Protein AF-A0A749L6K9-F1 (afdb_monomer_lite)

Secondary structure (DSSP, 8-state):
---SHHHHHHHHHHHHT-PPPPHHHHHHHHHHHHHHS--HHHHHHSSSPBPP-PEEEEEEPPEEETTTEEE--EEEEEES-SS--BPPTT------

Structure (mmCIF, N/CA/C/O backbone):
data_AF-A0A749L6K9-F1
#
_entry.id   AF-A0A749L6K9-F1
#
loop_
_atom_site.group_PDB
_atom_site.id
_atom_site.type_symbol
_atom_site.label_atom_id
_atom_site.label_alt_id
_atom_site.label_comp_id
_atom_site.label_asym_id
_atom_site.label_entity_id
_atom_site.label_seq_id
_atom_site.pdbx_PDB_ins_code
_atom_site.Cartn_x
_atom_site.Cartn_y
_atom_site.Cartn_z
_atom_site.occupancy
_atom_site.B_iso_or_equiv
_atom_site.auth_seq_id
_atom_site.auth_comp_id
_atom_site.auth_asym_id
_atom_site.auth_atom_id
_atom_site.pdbx_PDB_model_num
ATOM 1 N N . GLN A 1 1 ? -46.256 27.279 58.473 1.00 46.88 1 GLN A N 1
ATOM 2 C CA . GLN A 1 1 ? -45.372 26.122 58.725 1.00 46.88 1 GLN A CA 1
ATOM 3 C C . GLN A 1 1 ? -45.983 24.896 58.027 1.00 46.88 1 GLN A C 1
ATOM 5 O O . GLN A 1 1 ? -46.792 24.229 58.637 1.00 46.88 1 GLN A O 1
ATOM 10 N N . HIS A 1 2 ? -45.711 24.643 56.735 1.00 48.56 2 HIS A N 1
ATOM 11 C CA . HIS A 1 2 ? -46.303 23.509 55.978 1.00 48.56 2 HIS A CA 1
ATOM 12 C C . HIS A 1 2 ? -45.379 23.044 54.832 1.00 48.56 2 HIS A C 1
ATOM 14 O O . HIS A 1 2 ? -45.749 23.122 53.666 1.00 48.56 2 HIS A O 1
ATOM 20 N N . ARG A 1 3 ? -44.132 22.641 55.121 1.00 51.88 3 ARG A N 1
ATOM 21 C CA . ARG A 1 3 ? -43.178 22.240 54.060 1.00 51.88 3 ARG A CA 1
ATOM 22 C C . ARG A 1 3 ? -42.461 20.899 54.270 1.00 51.88 3 ARG A C 1
ATOM 24 O O . ARG A 1 3 ? -41.640 20.540 53.438 1.00 51.88 3 ARG A O 1
ATOM 31 N N . SER A 1 4 ? -42.788 20.150 55.327 1.00 57.38 4 SER A N 1
ATOM 32 C CA . SER A 1 4 ? -42.019 18.952 55.716 1.00 57.38 4 SER A CA 1
ATOM 33 C C . SER A 1 4 ? -42.676 17.608 55.356 1.00 57.38 4 SER A C 1
ATOM 35 O O . SER A 1 4 ? -41.963 16.628 55.179 1.00 57.38 4 SER A O 1
ATOM 37 N N . GLY A 1 5 ? -44.004 17.550 55.182 1.00 58.41 5 GLY A N 1
ATOM 38 C CA . GLY A 1 5 ? -44.730 16.283 54.972 1.00 58.41 5 GLY A CA 1
ATOM 39 C C . GLY A 1 5 ? -44.672 15.713 53.546 1.00 58.41 5 GLY A C 1
ATOM 40 O O . GLY A 1 5 ? -44.686 14.498 53.365 1.00 58.41 5 GLY A O 1
ATOM 41 N N . SER A 1 6 ? -44.550 16.565 52.522 1.00 62.69 6 SER A N 1
ATOM 42 C CA . SER A 1 6 ? -44.528 16.133 51.112 1.00 62.69 6 SER A CA 1
ATOM 43 C C . SER A 1 6 ? -43.224 15.430 50.724 1.00 62.69 6 SER A C 1
ATOM 45 O O . SER A 1 6 ? -43.228 14.501 49.920 1.00 62.69 6 SER A O 1
ATOM 47 N N . VAL A 1 7 ? -42.106 15.831 51.333 1.00 66.06 7 VAL A N 1
ATOM 48 C CA . VAL A 1 7 ? -40.792 15.210 51.117 1.00 66.06 7 VAL A CA 1
ATOM 49 C C . VAL A 1 7 ? -40.766 13.797 51.709 1.00 66.06 7 VAL A C 1
ATOM 51 O O . VAL A 1 7 ? -40.240 12.876 51.091 1.00 66.06 7 VAL A O 1
ATOM 54 N N . GLN A 1 8 ? -41.395 13.606 52.872 1.00 66.94 8 GLN A N 1
ATOM 55 C CA . GLN A 1 8 ? -41.503 12.300 53.527 1.00 66.94 8 GLN A CA 1
ATOM 56 C C . GLN A 1 8 ? -42.397 11.340 52.731 1.00 66.94 8 GLN A C 1
ATOM 58 O O . GLN A 1 8 ? -42.018 10.191 52.524 1.00 66.94 8 GLN A O 1
ATOM 63 N N . GLN A 1 9 ? -43.525 11.821 52.198 1.00 69.56 9 GLN A N 1
ATOM 64 C CA . GLN A 1 9 ? -44.385 11.022 51.316 1.00 69.56 9 GLN A CA 1
ATOM 65 C C . GLN A 1 9 ? -43.699 10.658 49.992 1.00 69.56 9 GLN A C 1
ATOM 67 O O . GLN A 1 9 ? -43.808 9.523 49.537 1.00 69.56 9 GLN A O 1
ATOM 72 N N . GLY A 1 10 ? -42.943 11.583 49.392 1.00 74.56 10 GLY A N 1
ATOM 73 C CA . GLY A 1 10 ? -42.172 11.306 48.176 1.00 74.56 10 GLY A CA 1
ATOM 74 C C . GLY A 1 10 ? -41.051 10.281 48.389 1.00 74.56 10 GLY A C 1
ATOM 75 O O . GLY A 1 10 ? -40.785 9.469 47.503 1.00 74.56 10 GLY A O 1
ATOM 76 N N . MET A 1 11 ? -40.417 10.282 49.568 1.00 74.88 11 MET A N 1
ATOM 77 C CA . MET A 1 11 ? -39.433 9.261 49.944 1.00 74.88 11 MET A CA 1
ATOM 78 C C . MET A 1 11 ? -40.083 7.886 50.125 1.00 74.88 11 MET A C 1
ATOM 80 O O . MET A 1 11 ? -39.604 6.921 49.538 1.00 74.88 11 MET A O 1
ATOM 84 N N .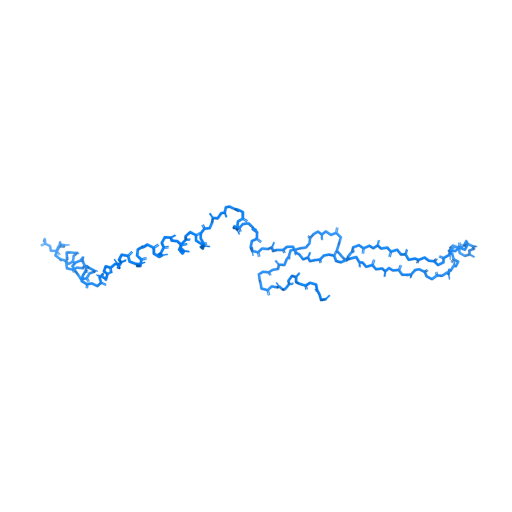 GLN A 1 12 ? -41.216 7.808 50.828 1.00 75.88 12 GLN A N 1
ATOM 85 C CA . GLN A 1 12 ? -41.956 6.553 51.020 1.00 75.88 12 GLN A CA 1
ATOM 86 C C . GLN A 1 12 ? -42.469 5.969 49.693 1.00 75.88 12 GLN A C 1
ATOM 88 O O . GLN A 1 12 ? -42.360 4.768 49.459 1.00 75.88 12 GLN A O 1
ATOM 93 N N . ALA A 1 13 ? -42.966 6.813 48.782 1.00 72.94 13 ALA A N 1
ATOM 94 C CA . ALA A 1 13 ? -43.409 6.380 47.455 1.00 72.94 13 ALA A CA 1
ATOM 95 C C . ALA A 1 13 ? -42.251 5.835 46.598 1.00 72.94 13 ALA A C 1
ATOM 97 O O . ALA A 1 13 ? -42.421 4.867 45.862 1.00 72.94 13 ALA A O 1
ATOM 98 N N . ARG A 1 14 ? -41.056 6.431 46.708 1.00 73.25 14 ARG A N 1
ATOM 99 C CA . ARG A 1 14 ? -39.843 5.936 46.036 1.00 73.25 14 ARG A CA 1
ATOM 100 C C . ARG A 1 14 ? -39.343 4.623 46.622 1.00 73.25 14 ARG A C 1
ATOM 102 O O . ARG A 1 14 ? -38.812 3.801 45.882 1.00 73.25 14 ARG A O 1
ATOM 109 N N . GLU A 1 15 ? -39.505 4.433 47.922 1.00 74.56 15 GLU A N 1
ATOM 110 C CA . GLU A 1 15 ? -39.110 3.208 48.611 1.00 74.56 15 GLU A CA 1
ATOM 111 C C . GLU A 1 15 ? -40.037 2.039 48.248 1.00 74.56 15 GLU A C 1
ATOM 113 O O . GLU A 1 15 ? -39.552 0.955 47.941 1.00 74.56 15 GLU A O 1
ATOM 118 N N . ALA A 1 16 ? -41.346 2.287 48.125 1.00 76.62 16 ALA A N 1
ATOM 119 C CA . ALA A 1 16 ? -42.325 1.288 47.686 1.00 76.62 16 ALA A CA 1
ATOM 120 C C . ALA A 1 16 ? -42.115 0.792 46.240 1.00 76.62 16 ALA A C 1
ATOM 122 O O . ALA A 1 16 ? -42.536 -0.309 45.894 1.00 76.62 16 ALA A O 1
ATOM 123 N N . LEU A 1 17 ? -41.468 1.596 45.390 1.00 77.56 17 LEU A N 1
ATOM 124 C CA . LEU A 1 17 ? -41.165 1.251 43.996 1.00 77.56 17 LEU A CA 1
ATOM 125 C C . LEU A 1 17 ? -39.781 0.607 43.821 1.00 77.56 17 LEU A C 1
ATOM 127 O O . LEU A 1 17 ? -39.441 0.180 42.716 1.00 77.56 17 LEU A O 1
ATOM 131 N N . ARG A 1 18 ? -38.962 0.529 44.879 1.00 76.06 18 ARG A N 1
ATOM 132 C CA . ARG A 1 18 ? -37.671 -0.161 44.815 1.00 76.06 18 ARG A CA 1
ATOM 133 C C . ARG A 1 18 ? -37.880 -1.666 44.940 1.00 76.06 18 ARG A C 1
ATOM 135 O O . ARG A 1 18 ? -38.185 -2.177 46.011 1.00 76.06 18 ARG A O 1
ATOM 142 N N . ARG A 1 19 ? -37.630 -2.391 43.851 1.00 80.62 19 ARG A N 1
ATOM 143 C CA . ARG A 1 19 ? -37.399 -3.838 43.907 1.00 80.62 19 ARG A CA 1
ATOM 144 C C . ARG A 1 19 ? -35.977 -4.081 44.441 1.00 80.62 19 ARG A C 1
ATOM 146 O O . ARG A 1 19 ? -35.037 -3.563 43.836 1.00 80.62 19 ARG A O 1
ATOM 153 N N . PRO A 1 20 ? -35.787 -4.834 45.539 1.00 73.88 20 PRO A N 1
ATOM 154 C CA . PRO A 1 20 ? -34.454 -5.227 45.978 1.00 73.88 20 PRO A CA 1
ATOM 155 C C . PRO A 1 20 ? -33.826 -6.159 44.937 1.00 73.88 20 PRO A C 1
ATOM 157 O O . PRO A 1 20 ? -34.495 -7.049 44.410 1.00 73.88 20 PRO A O 1
ATOM 160 N N . LEU A 1 21 ? -32.546 -5.938 44.637 1.00 73.31 21 LEU A N 1
ATOM 161 C CA . LEU A 1 21 ? -31.778 -6.825 43.769 1.00 73.31 21 LEU A CA 1
ATOM 162 C C . LEU A 1 21 ? -31.633 -8.180 44.459 1.00 73.31 21 LEU A C 1
ATOM 164 O O . LEU A 1 21 ? -31.252 -8.242 45.631 1.00 73.31 21 LEU A O 1
ATOM 168 N N . THR A 1 22 ? -31.935 -9.254 43.739 1.00 78.06 22 THR A N 1
ATOM 169 C CA . THR A 1 22 ? -31.705 -10.618 44.223 1.00 78.06 22 THR A CA 1
ATOM 170 C C . THR A 1 22 ? -30.208 -10.889 44.350 1.00 78.06 22 THR A C 1
ATOM 172 O O . THR A 1 22 ? -29.391 -10.261 43.682 1.00 78.06 22 THR A O 1
ATOM 175 N N . GLU A 1 23 ? -29.823 -11.833 45.204 1.00 68.88 23 GLU A N 1
ATOM 176 C CA . GLU A 1 23 ? -28.415 -12.184 45.445 1.00 68.88 23 GLU A CA 1
ATOM 177 C C . GLU A 1 23 ? -27.689 -12.616 44.155 1.00 68.88 23 GLU A C 1
ATOM 179 O O . GLU A 1 23 ? -26.502 -12.340 43.977 1.00 68.88 23 GLU A O 1
ATOM 184 N N . THR A 1 24 ? -28.431 -13.208 43.211 1.00 70.06 24 THR A N 1
ATOM 185 C CA . THR A 1 24 ? -27.968 -13.584 41.868 1.00 70.06 24 THR A CA 1
ATOM 186 C C . THR A 1 24 ? -27.773 -12.374 40.952 1.00 70.06 24 THR A C 1
ATOM 188 O O . THR A 1 24 ? -26.776 -12.313 40.240 1.00 70.06 24 THR A O 1
ATOM 191 N N . GLU A 1 25 ? -28.687 -11.395 40.984 1.00 68.50 25 GLU A N 1
ATOM 192 C CA . GLU A 1 25 ? -28.545 -10.130 40.245 1.00 68.50 25 GLU A CA 1
ATOM 193 C C . GLU A 1 25 ? -27.388 -9.297 40.813 1.00 68.50 25 GLU A C 1
ATOM 195 O O . GLU A 1 25 ? -26.607 -8.758 40.041 1.00 68.50 25 GLU A O 1
ATOM 200 N N . GLN A 1 26 ? -27.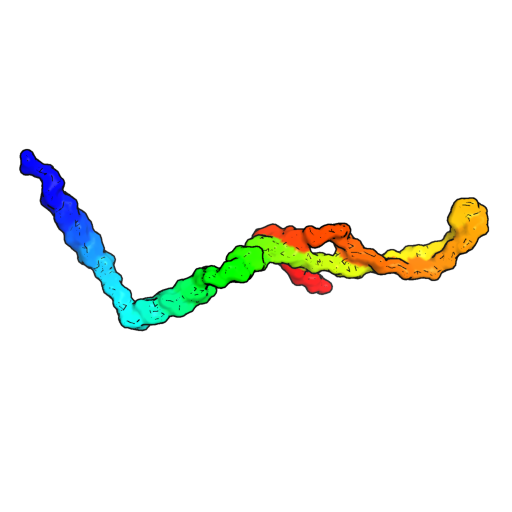209 -9.256 42.140 1.00 68.81 26 GLN A N 1
ATOM 201 C CA . GLN A 1 26 ? -26.076 -8.567 42.765 1.00 68.81 26 GLN A CA 1
ATOM 202 C C . GLN A 1 26 ? -24.744 -9.172 42.317 1.00 68.81 26 GLN A C 1
ATOM 204 O O . GLN A 1 26 ? -23.885 -8.431 41.866 1.00 68.81 26 GLN A O 1
ATOM 209 N N . HIS A 1 27 ? -24.565 -10.496 42.379 1.00 64.00 27 HIS A N 1
ATOM 210 C CA . HIS A 1 27 ? -23.309 -11.134 41.954 1.00 64.00 27 HIS A CA 1
ATOM 211 C C . HIS A 1 27 ? -23.086 -11.097 40.431 1.00 64.00 27 HIS A C 1
ATOM 213 O O . HIS A 1 27 ? -21.945 -10.969 39.987 1.00 64.00 27 HIS A O 1
ATOM 219 N N . GLY A 1 28 ? -24.154 -11.194 39.631 1.00 61.72 28 GLY A N 1
ATOM 220 C CA . GLY A 1 28 ? -24.083 -11.124 38.170 1.00 61.72 28 GLY A CA 1
ATOM 221 C C . GLY A 1 28 ? -23.691 -9.737 37.661 1.00 61.72 28 GLY A C 1
ATOM 222 O O . GLY A 1 28 ? -22.826 -9.632 36.791 1.00 61.72 28 GLY A O 1
ATOM 223 N N . ASP A 1 29 ? -24.259 -8.683 38.251 1.00 60.22 29 ASP A N 1
ATOM 224 C CA . ASP A 1 29 ? -24.053 -7.291 37.834 1.00 60.22 29 ASP A CA 1
ATOM 225 C C . ASP A 1 29 ? -22.597 -6.839 38.015 1.00 60.22 29 ASP A C 1
ATOM 227 O O . ASP A 1 29 ? -22.052 -6.198 37.128 1.00 60.22 29 ASP A O 1
ATOM 231 N N . TRP A 1 30 ? -21.899 -7.258 39.079 1.00 57.91 30 TRP A N 1
ATOM 232 C CA . TRP A 1 30 ? -20.473 -6.926 39.253 1.00 57.91 30 TRP A CA 1
ATOM 233 C C . TRP A 1 30 ? -19.586 -7.529 38.163 1.00 57.91 30 TRP A C 1
ATOM 235 O O . TRP A 1 30 ? -18.730 -6.844 37.609 1.00 57.91 30 TRP A O 1
ATOM 245 N N . SER A 1 31 ? -19.801 -8.802 37.826 1.00 61.22 31 SER A N 1
ATOM 246 C CA . SER A 1 31 ? -19.022 -9.482 36.783 1.00 61.22 31 SER A CA 1
ATOM 247 C C . SER A 1 31 ? -19.314 -8.937 35.381 1.00 61.22 31 SER A C 1
ATOM 249 O O . SER A 1 31 ? -18.423 -8.845 34.536 1.00 61.22 31 SER A O 1
ATOM 251 N N . GLN A 1 32 ? -20.560 -8.527 35.138 1.00 59.69 32 GLN A N 1
ATOM 252 C CA . GLN A 1 32 ? -20.999 -7.972 33.866 1.00 59.69 32 GLN A CA 1
ATOM 253 C C . GLN A 1 32 ? -20.579 -6.500 33.726 1.00 59.69 32 GLN A C 1
ATOM 255 O O . GLN A 1 32 ? -20.108 -6.105 32.663 1.00 59.69 32 GLN A O 1
ATOM 260 N N . ALA A 1 33 ? -20.643 -5.715 34.804 1.00 58.38 33 ALA A N 1
ATOM 261 C CA . ALA A 1 33 ? -20.139 -4.348 34.864 1.00 58.38 33 ALA A CA 1
ATOM 262 C C . ALA A 1 33 ? -18.624 -4.297 34.636 1.00 58.38 33 ALA A C 1
ATOM 264 O O . ALA A 1 33 ? -18.202 -3.542 33.769 1.00 58.38 33 ALA A O 1
ATOM 265 N N . GLU A 1 34 ? -17.832 -5.154 35.295 1.00 59.41 34 GLU A N 1
ATOM 266 C CA . GLU A 1 34 ? -16.387 -5.312 35.031 1.00 59.41 34 GLU A CA 1
ATOM 267 C C . GLU A 1 34 ? -16.103 -5.699 33.568 1.00 59.41 34 GLU A C 1
ATOM 269 O O . GLU A 1 34 ? -15.159 -5.200 32.962 1.00 59.41 34 GLU A O 1
ATOM 274 N N . SER A 1 35 ? -16.959 -6.527 32.956 1.00 59.38 35 SER A N 1
ATOM 275 C CA . SER A 1 35 ? -16.807 -6.930 31.548 1.00 59.38 35 SER A CA 1
ATOM 276 C C . SER A 1 35 ? -17.022 -5.772 30.560 1.00 59.38 35 SER A C 1
ATOM 278 O O . SER A 1 35 ? -16.408 -5.753 29.494 1.00 59.38 35 SER A O 1
ATOM 280 N N . TYR A 1 36 ? -17.884 -4.804 30.895 1.00 55.03 36 TYR A N 1
ATOM 281 C CA . TYR A 1 36 ? -18.129 -3.600 30.087 1.00 55.03 36 TYR A CA 1
ATOM 282 C C . TYR A 1 36 ? -17.263 -2.402 30.506 1.00 55.03 36 TYR A C 1
ATOM 284 O O . TYR A 1 36 ? -17.092 -1.462 29.726 1.00 55.03 36 TYR A O 1
ATOM 292 N N . SER A 1 37 ? -16.711 -2.402 31.722 1.00 53.94 37 SER A N 1
ATOM 293 C CA . SER A 1 37 ? -15.933 -1.298 32.266 1.00 53.94 37 SER A CA 1
ATOM 294 C C . SER A 1 37 ? -14.435 -1.599 32.278 1.00 53.94 37 SER A C 1
ATOM 296 O O . SER A 1 37 ? -13.903 -2.174 33.216 1.00 53.94 37 SER A O 1
ATOM 298 N N . ARG A 1 38 ? -13.745 -1.024 31.289 1.00 55.12 38 ARG A N 1
ATOM 299 C CA . ARG A 1 38 ? -12.486 -0.294 31.506 1.00 55.12 38 ARG A CA 1
ATOM 300 C C . ARG A 1 38 ? -11.335 -1.080 32.141 1.00 55.12 38 ARG A C 1
ATOM 302 O O . ARG A 1 38 ? -10.947 -0.849 33.281 1.00 55.12 38 ARG A O 1
ATOM 309 N N . THR A 1 39 ? -10.615 -1.816 31.306 1.00 60.97 39 THR A N 1
ATOM 310 C CA . THR A 1 39 ? -9.152 -1.679 31.353 1.00 60.97 39 THR A CA 1
ATOM 311 C C . THR A 1 39 ? -8.770 -0.415 30.572 1.00 60.97 39 THR A C 1
ATOM 313 O O . THR A 1 39 ? -9.442 -0.089 29.586 1.00 60.97 39 THR A O 1
ATOM 316 N N . GLN A 1 40 ? -7.736 0.330 30.989 1.00 57.50 40 GLN A N 1
ATOM 317 C CA . GLN A 1 40 ? -7.285 1.517 30.235 1.00 57.50 40 GLN A CA 1
ATOM 318 C C . GLN A 1 40 ? -6.943 1.162 28.778 1.00 57.50 40 GLN A C 1
ATOM 320 O O . GLN A 1 40 ? -7.152 1.947 27.855 1.00 57.50 40 GLN A O 1
ATOM 325 N N . GLU A 1 41 ? -6.481 -0.064 28.566 1.00 56.03 41 GLU A N 1
ATOM 326 C CA . GLU A 1 41 ? -6.147 -0.648 27.277 1.00 56.03 41 GLU A CA 1
ATOM 327 C C . GLU A 1 41 ? -7.385 -0.848 26.389 1.00 56.03 41 GLU A C 1
ATOM 329 O O . GLU A 1 41 ? -7.320 -0.610 25.180 1.00 56.03 41 GLU A O 1
ATOM 334 N N . SER A 1 42 ? -8.526 -1.241 26.966 1.00 56.22 42 SER A N 1
ATOM 335 C CA . SER A 1 42 ? -9.769 -1.450 26.215 1.00 56.22 42 SER A CA 1
ATOM 336 C C . SER A 1 42 ? -10.403 -0.135 25.763 1.00 56.22 42 SER A C 1
ATOM 338 O O . SER A 1 42 ? -10.997 -0.092 24.689 1.00 56.22 42 SER A O 1
ATOM 340 N N . GLU A 1 43 ? -10.281 0.946 26.535 1.00 56.94 43 GLU A N 1
ATOM 341 C CA . GLU A 1 43 ? -10.940 2.224 26.218 1.00 56.94 43 GLU A CA 1
ATOM 342 C C . GLU A 1 43 ? -10.281 2.944 25.025 1.00 56.94 43 GLU A C 1
ATOM 344 O O . GLU A 1 43 ? -10.969 3.511 24.179 1.00 56.94 43 GLU A O 1
ATOM 349 N N . ILE A 1 44 ? -8.954 2.850 24.890 1.00 56.09 44 ILE A N 1
ATOM 350 C CA . ILE A 1 44 ? -8.204 3.491 23.794 1.00 56.09 44 ILE A CA 1
ATOM 351 C C . ILE A 1 44 ? -8.289 2.676 22.492 1.00 56.09 44 ILE A C 1
ATOM 353 O O . ILE A 1 44 ? -8.284 3.240 21.398 1.00 56.09 44 ILE A O 1
ATOM 357 N N . SER A 1 45 ? -8.382 1.349 22.593 1.00 58.97 45 SER A N 1
ATOM 358 C CA . SER A 1 45 ? -8.253 0.448 21.438 1.00 58.97 45 SER A CA 1
ATOM 359 C C . SER A 1 45 ? -9.538 0.279 20.614 1.00 58.97 45 SER A C 1
ATOM 361 O O . SER A 1 45 ? -9.472 -0.221 19.493 1.00 58.97 45 SER A O 1
ATOM 363 N N . GLN A 1 46 ? -10.705 0.669 21.138 1.00 63.12 46 GLN A N 1
ATOM 364 C CA . GLN A 1 46 ? -11.998 0.280 20.554 1.00 63.12 46 GLN A CA 1
ATOM 365 C C . GLN A 1 46 ? -12.644 1.317 19.629 1.00 63.12 46 GLN A C 1
ATOM 367 O O . GLN A 1 46 ? -13.406 0.935 18.745 1.00 63.12 46 GLN A O 1
ATOM 372 N N . GLN A 1 47 ? -12.373 2.613 19.797 1.00 74.50 47 GLN A N 1
ATOM 373 C CA . GLN A 1 47 ? -13.138 3.629 19.063 1.00 74.50 47 GLN A CA 1
ATOM 374 C C . GLN A 1 47 ? -12.580 3.927 17.664 1.00 74.50 47 GLN A C 1
ATOM 376 O O . GLN A 1 47 ? -13.343 4.281 16.768 1.00 74.50 47 GLN A O 1
ATOM 381 N N . PHE A 1 48 ? -11.267 3.756 17.473 1.00 84.69 48 PHE A N 1
ATOM 382 C CA . PHE A 1 48 ? -10.574 4.064 16.219 1.00 84.69 48 PHE A CA 1
ATOM 383 C C . PHE A 1 48 ? -9.510 3.000 15.918 1.00 84.69 48 PHE A C 1
ATOM 385 O O . PHE A 1 48 ? -8.323 3.214 16.181 1.00 84.69 48 PHE A O 1
ATOM 392 N N . PRO A 1 49 ? -9.897 1.819 15.412 1.00 86.25 49 PRO A N 1
ATOM 393 C CA . PRO A 1 49 ? -8.933 0.806 15.000 1.00 86.25 49 PRO A CA 1
ATOM 394 C C . PRO A 1 49 ? -8.167 1.263 13.751 1.00 86.25 49 PRO A C 1
ATOM 396 O O . PRO A 1 49 ? -8.667 2.044 12.944 1.00 86.25 49 PRO A O 1
ATOM 399 N N . ARG A 1 50 ? -6.935 0.782 13.564 1.00 89.81 50 ARG A N 1
ATOM 400 C CA . ARG A 1 50 ? -6.155 1.082 12.352 1.00 89.81 50 ARG A CA 1
ATOM 401 C C . ARG A 1 50 ? -6.719 0.326 11.152 1.00 89.81 50 ARG A C 1
ATOM 403 O O . ARG A 1 50 ? -7.060 -0.847 11.274 1.00 89.81 50 ARG A O 1
ATOM 410 N N 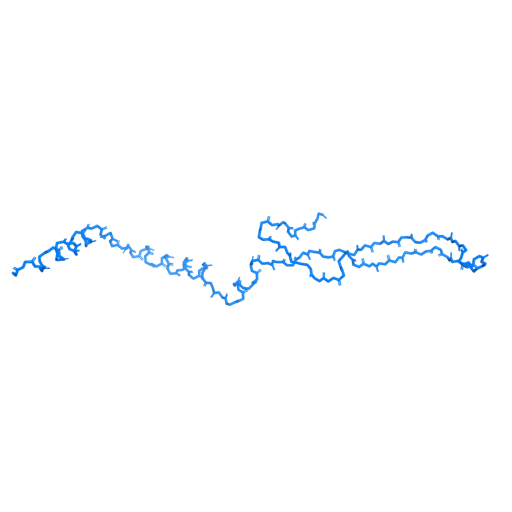. LEU A 1 51 ? -6.750 0.978 9.995 1.00 91.56 51 LEU A N 1
ATOM 411 C CA . LEU A 1 51 ? -7.053 0.314 8.732 1.00 91.56 51 LEU A CA 1
ATOM 412 C C . LEU A 1 51 ? -5.873 -0.563 8.286 1.00 91.56 51 LEU A C 1
ATOM 414 O O . LEU A 1 51 ? -4.713 -0.185 8.510 1.00 91.56 51 LEU A O 1
ATOM 418 N N . PRO A 1 52 ? -6.141 -1.709 7.634 1.00 92.69 52 PRO A N 1
ATOM 419 C CA . PRO A 1 52 ? -5.098 -2.488 6.990 1.00 92.69 52 PRO A CA 1
ATOM 420 C C . PRO A 1 52 ? -4.418 -1.632 5.919 1.00 92.69 52 PRO A C 1
ATOM 422 O O . PRO A 1 52 ? -5.063 -0.869 5.199 1.00 92.69 52 PRO A O 1
ATOM 425 N N . ASN A 1 53 ? -3.100 -1.759 5.820 1.00 94.62 53 ASN A N 1
ATOM 426 C CA . ASN A 1 53 ? -2.307 -1.076 4.810 1.00 94.62 53 ASN A CA 1
ATOM 427 C C . ASN A 1 53 ? -1.635 -2.135 3.929 1.00 94.62 53 ASN A C 1
ATOM 429 O O . ASN A 1 53 ? -0.523 -2.552 4.256 1.00 94.62 53 ASN A O 1
ATOM 433 N N . PRO A 1 54 ? -2.329 -2.656 2.900 1.00 95.69 54 PRO A N 1
ATOM 434 C CA . PRO A 1 54 ? -1.768 -3.691 2.049 1.00 95.69 54 PRO A CA 1
ATOM 435 C C . PRO A 1 54 ? -0.614 -3.138 1.212 1.00 95.69 54 PRO A C 1
ATOM 437 O O . PRO A 1 54 ? -0.594 -1.963 0.831 1.00 95.69 54 PRO A O 1
ATOM 440 N N . ASP A 1 55 ? 0.320 -4.019 0.890 1.00 96.62 55 ASP A N 1
ATOM 441 C CA . ASP A 1 55 ? 1.367 -3.738 -0.076 1.00 96.62 55 ASP A CA 1
ATOM 442 C C . ASP A 1 55 ? 0.797 -3.797 -1.498 1.00 96.62 55 ASP A C 1
ATOM 444 O O . ASP A 1 55 ? 0.130 -4.756 -1.891 1.00 96.62 55 ASP A O 1
ATOM 448 N N . MET A 1 56 ? 1.072 -2.762 -2.285 1.00 97.31 56 MET A N 1
ATOM 449 C CA . MET A 1 56 ? 0.765 -2.698 -3.707 1.00 97.31 56 MET A CA 1
ATOM 450 C C . MET A 1 56 ? 1.996 -3.027 -4.539 1.00 97.31 56 MET A C 1
ATOM 452 O O . MET A 1 56 ? 3.114 -2.650 -4.195 1.00 97.31 56 MET A O 1
ATOM 456 N N . VAL A 1 57 ? 1.773 -3.674 -5.681 1.00 97.75 57 VAL A N 1
ATOM 457 C CA . VAL A 1 57 ? 2.821 -3.992 -6.653 1.00 97.75 57 VAL A CA 1
ATOM 458 C C . VAL A 1 57 ? 2.607 -3.155 -7.907 1.00 97.75 57 VAL A C 1
ATOM 460 O O . VAL A 1 57 ? 1.543 -3.213 -8.521 1.00 97.75 57 VAL A O 1
ATOM 463 N N . MET A 1 58 ? 3.628 -2.406 -8.320 1.00 97.56 58 MET A N 1
ATOM 464 C CA . MET A 1 58 ? 3.657 -1.742 -9.624 1.00 97.56 58 MET A CA 1
ATOM 465 C C . MET A 1 58 ? 4.663 -2.436 -10.530 1.00 97.56 58 MET A C 1
ATOM 467 O O . MET A 1 58 ? 5.805 -2.673 -10.136 1.00 97.56 58 MET A O 1
ATOM 471 N N . TYR A 1 59 ? 4.244 -2.703 -11.763 1.00 97.94 59 TYR A N 1
ATOM 472 C CA . TYR A 1 59 ? 5.120 -3.178 -12.822 1.00 97.94 59 TYR A CA 1
ATOM 473 C C . TYR A 1 59 ? 5.556 -2.012 -13.707 1.00 97.94 59 TYR A C 1
ATOM 475 O O . TYR A 1 59 ? 4.727 -1.314 -14.291 1.00 97.94 59 TYR A O 1
ATOM 483 N N . VAL A 1 60 ? 6.866 -1.821 -13.822 1.00 96.56 60 VAL A N 1
ATOM 484 C CA . VAL A 1 60 ? 7.468 -0.889 -14.772 1.00 96.56 60 VAL A CA 1
ATOM 485 C C . VAL A 1 60 ? 7.828 -1.686 -16.017 1.00 96.56 60 VAL A C 1
ATOM 487 O O . VAL A 1 60 ? 8.648 -2.601 -15.953 1.00 96.56 60 VAL A O 1
ATOM 490 N N . TYR A 1 61 ? 7.198 -1.363 -17.147 1.00 97.00 61 TYR A N 1
ATOM 491 C CA . TYR A 1 61 ? 7.505 -2.014 -18.419 1.00 97.00 61 TYR A CA 1
ATOM 492 C C . TYR A 1 61 ? 8.848 -1.505 -18.979 1.00 97.00 61 TYR A C 1
ATOM 494 O O . TYR A 1 61 ? 9.213 -0.354 -18.720 1.00 97.00 61 TYR A O 1
ATOM 502 N N . PRO A 1 62 ? 9.589 -2.321 -19.752 1.00 97.62 62 PRO A N 1
ATOM 503 C CA . PRO A 1 62 ? 10.852 -1.891 -20.347 1.00 97.62 62 PRO A CA 1
ATOM 504 C C . PRO A 1 62 ? 10.672 -0.677 -21.273 1.00 97.62 62 PRO A C 1
ATOM 506 O O . PRO A 1 62 ? 9.841 -0.715 -22.180 1.00 97.62 62 PRO A O 1
ATOM 509 N N . HIS A 1 63 ? 11.453 0.385 -21.075 1.00 95.38 63 HIS A N 1
ATOM 510 C CA . HIS A 1 63 ? 11.362 1.620 -21.868 1.00 95.38 63 HIS A CA 1
ATOM 511 C C . HIS A 1 63 ? 12.709 2.354 -21.952 1.00 95.38 63 HIS A C 1
ATOM 513 O O . HIS A 1 63 ? 13.679 1.971 -21.303 1.00 95.38 63 HIS A O 1
ATOM 519 N N . LEU A 1 64 ? 12.778 3.410 -22.769 1.00 97.25 64 LEU A N 1
ATOM 520 C CA . LEU A 1 64 ? 13.920 4.326 -22.812 1.00 97.25 64 LEU 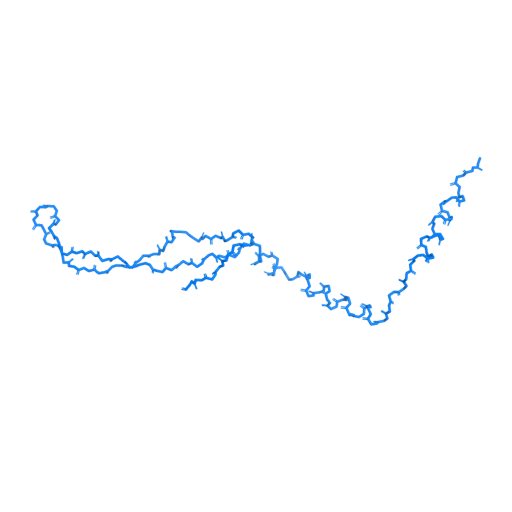A CA 1
ATOM 521 C C . LEU A 1 64 ? 13.629 5.541 -21.922 1.00 97.25 64 LEU A C 1
ATOM 523 O O . LEU A 1 64 ? 12.679 6.276 -22.187 1.00 97.25 64 LEU A O 1
ATOM 527 N N . ALA A 1 65 ? 14.440 5.759 -20.889 1.00 93.62 65 ALA A N 1
ATOM 528 C CA . ALA A 1 65 ? 14.444 6.990 -20.103 1.00 93.62 65 ALA A CA 1
ATOM 529 C C . ALA A 1 65 ? 15.355 8.036 -20.761 1.00 93.62 65 ALA A C 1
ATOM 531 O O . ALA A 1 65 ? 16.348 7.693 -21.412 1.00 93.62 65 ALA A O 1
ATOM 532 N N . ASP A 1 66 ? 14.991 9.314 -20.628 1.00 92.06 66 ASP A N 1
ATOM 533 C CA . ASP A 1 66 ? 15.751 10.462 -21.148 1.00 92.06 66 ASP A CA 1
ATOM 534 C C . ASP A 1 66 ? 16.207 10.291 -22.613 1.00 92.06 66 ASP A C 1
ATOM 536 O O . ASP A 1 66 ? 17.305 10.671 -23.018 1.00 92.06 66 ASP A O 1
ATOM 540 N N . GLY A 1 67 ? 15.353 9.650 -23.419 1.00 88.81 67 GLY A N 1
ATOM 541 C CA . GLY A 1 67 ? 15.537 9.451 -24.857 1.00 88.81 67 GLY A CA 1
ATOM 542 C C . GLY A 1 67 ? 16.617 8.448 -25.278 1.00 88.81 67 GLY A C 1
ATOM 543 O O . GLY A 1 67 ? 16.778 8.235 -26.477 1.00 88.81 67 GLY A O 1
ATOM 544 N N . SER A 1 68 ? 17.355 7.822 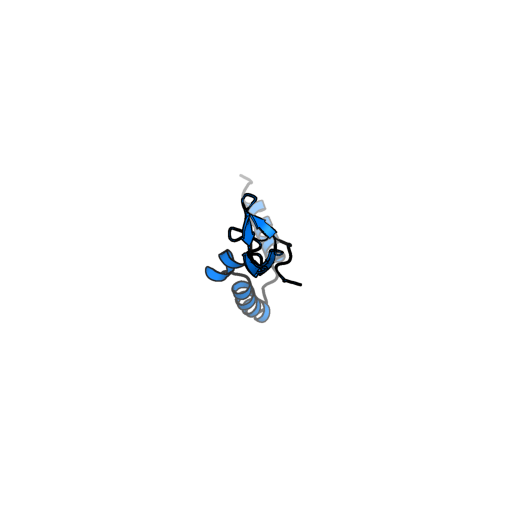-24.355 1.00 91.81 68 SER A N 1
ATOM 545 C CA . SER A 1 68 ? 18.477 6.943 -24.740 1.00 91.81 68 SER A CA 1
ATOM 546 C C . SER A 1 68 ? 18.862 5.866 -23.728 1.00 91.81 68 SER A C 1
ATOM 548 O O . SER A 1 68 ? 19.420 4.843 -24.127 1.00 91.81 68 SER A O 1
ATOM 550 N N . ALA A 1 69 ? 18.566 6.048 -22.442 1.00 97.06 69 ALA A N 1
ATOM 551 C CA . ALA A 1 69 ? 18.973 5.104 -21.412 1.00 97.06 69 ALA A CA 1
ATOM 552 C C . ALA A 1 69 ? 17.957 3.952 -21.306 1.00 97.06 69 ALA A C 1
ATOM 554 O O . ALA A 1 69 ? 16.786 4.206 -21.014 1.00 97.06 69 ALA A O 1
ATOM 555 N N . PRO A 1 70 ? 18.353 2.684 -21.526 1.00 96.81 70 PRO A N 1
ATOM 556 C CA . PRO A 1 70 ? 17.436 1.562 -21.385 1.00 96.81 70 PRO A CA 1
ATOM 557 C C . PRO A 1 70 ? 17.102 1.311 -19.914 1.00 96.81 70 PRO A C 1
ATOM 559 O O . PRO A 1 70 ? 17.988 1.119 -19.081 1.00 96.81 70 PRO A O 1
ATOM 562 N N . VAL A 1 71 ? 15.808 1.250 -19.616 1.00 96.94 71 VAL A N 1
ATOM 5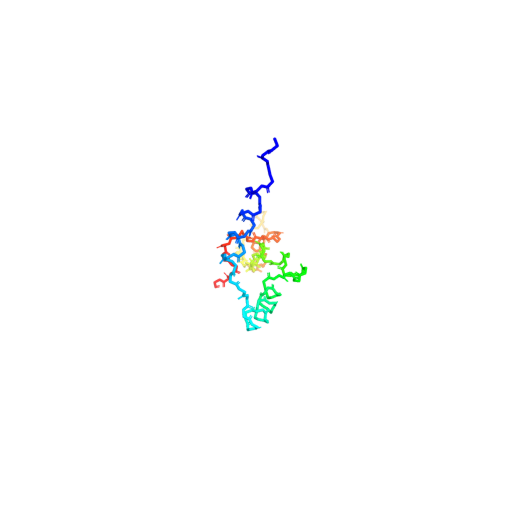63 C CA . VAL A 1 71 ? 15.262 0.848 -18.321 1.00 96.94 71 VAL A CA 1
ATOM 564 C C . VAL A 1 71 ? 14.682 -0.562 -18.467 1.00 96.94 71 VAL A C 1
ATOM 566 O O . VAL A 1 71 ? 13.743 -0.750 -19.246 1.00 96.94 71 VAL A O 1
ATOM 569 N N . PRO A 1 72 ? 15.227 -1.574 -17.760 1.00 97.06 72 PRO A N 1
ATOM 570 C CA . PRO A 1 72 ? 14.665 -2.921 -17.751 1.00 97.06 72 PRO A CA 1
ATOM 571 C C . PRO A 1 72 ? 13.268 -2.959 -17.133 1.00 97.06 72 PRO A C 1
ATOM 573 O O . PRO A 1 72 ? 12.885 -2.074 -16.371 1.00 97.06 72 PRO A O 1
ATOM 576 N N . GLY A 1 73 ? 12.524 -4.026 -17.410 1.00 97.69 73 GLY A N 1
ATOM 577 C CA . GLY A 1 73 ? 11.271 -4.276 -16.710 1.00 97.69 73 GLY A CA 1
ATOM 578 C C . GLY A 1 73 ? 11.528 -4.764 -15.286 1.00 97.69 73 GLY A C 1
ATOM 579 O O . GLY A 1 73 ? 12.357 -5.651 -15.081 1.00 97.69 73 GLY A O 1
ATOM 580 N N . TYR A 1 74 ? 10.813 -4.216 -14.308 1.00 97.56 74 TYR A N 1
ATOM 581 C CA . TYR A 1 74 ? 10.886 -4.662 -12.915 1.00 97.56 74 TYR A CA 1
ATOM 582 C C . TYR A 1 74 ? 9.568 -4.415 -12.183 1.00 97.56 74 TYR A C 1
ATOM 584 O O . TYR A 1 74 ? 8.733 -3.620 -12.612 1.00 97.56 74 TYR A O 1
ATOM 592 N N . SER A 1 75 ? 9.384 -5.118 -11.067 1.00 98.00 75 SER A N 1
ATOM 593 C CA . SER A 1 75 ? 8.272 -4.880 -10.146 1.00 98.00 75 SER A CA 1
ATOM 594 C C . SER A 1 75 ? 8.792 -4.194 -8.893 1.00 98.00 75 SER A C 1
ATOM 596 O O . SER A 1 75 ? 9.876 -4.522 -8.413 1.00 98.00 75 SER A O 1
ATOM 598 N N . THR A 1 76 ? 8.021 -3.255 -8.361 1.00 96.75 76 THR A N 1
ATOM 599 C CA . THR A 1 76 ? 8.305 -2.594 -7.085 1.00 96.75 76 THR A CA 1
ATOM 600 C C . THR A 1 76 ? 7.102 -2.696 -6.160 1.00 96.75 76 THR A C 1
ATOM 602 O O . THR A 1 76 ? 5.967 -2.782 -6.633 1.00 96.75 76 THR A O 1
ATOM 605 N N . VAL A 1 77 ? 7.358 -2.694 -4.854 1.00 98.00 77 VAL A N 1
ATOM 606 C CA . VAL A 1 77 ? 6.345 -2.821 -3.804 1.00 98.00 77 VAL A CA 1
ATOM 607 C C . VAL A 1 77 ? 6.285 -1.527 -2.998 1.00 98.00 77 VAL A C 1
ATOM 609 O O . VAL A 1 77 ? 7.326 -0.973 -2.644 1.00 98.00 77 VAL A O 1
ATOM 612 N N . PHE A 1 78 ? 5.083 -1.030 -2.716 1.00 96.88 78 PHE A N 1
ATOM 613 C CA . PHE A 1 78 ? 4.868 0.179 -1.921 1.00 96.88 78 PHE A CA 1
ATOM 614 C C . PHE A 1 78 ? 3.548 0.091 -1.144 1.00 96.88 78 PHE A C 1
ATOM 616 O O . PHE A 1 78 ? 2.610 -0.551 -1.613 1.00 96.88 78 PHE A O 1
ATOM 623 N N . PRO A 1 79 ? 3.441 0.730 0.031 1.00 96.62 79 PRO A N 1
ATOM 624 C CA . PRO A 1 79 ? 2.227 0.652 0.835 1.00 96.62 79 PRO A CA 1
ATOM 625 C C . PRO A 1 79 ? 1.069 1.416 0.181 1.00 96.62 79 PRO A C 1
ATOM 627 O O . PRO A 1 79 ? 1.277 2.458 -0.447 1.00 96.62 79 PRO A O 1
ATOM 630 N N . PHE A 1 80 ? -0.163 0.943 0.386 1.00 95.44 80 PHE A N 1
ATOM 631 C CA . PHE A 1 80 ? -1.373 1.613 -0.099 1.00 95.44 80 PHE A CA 1
ATOM 632 C C . PHE A 1 80 ? -1.567 3.015 0.510 1.00 95.44 80 PHE A C 1
ATOM 634 O O . PHE A 1 80 ? -1.912 3.968 -0.188 1.00 95.44 80 PHE A O 1
ATOM 641 N N . TYR A 1 81 ? -1.287 3.162 1.807 1.00 95.75 81 TYR A N 1
ATOM 642 C CA . TYR A 1 81 ? -1.319 4.421 2.548 1.00 95.75 81 TYR A CA 1
ATOM 643 C C . TYR A 1 81 ? 0.087 4.863 2.971 1.00 95.75 81 TYR A C 1
ATOM 645 O O . TYR A 1 81 ? 0.878 4.080 3.496 1.00 95.75 81 TYR A O 1
ATOM 653 N N . SER A 1 82 ? 0.373 6.162 2.844 1.00 94.69 82 SER A N 1
ATOM 654 C CA . SER A 1 82 ? 1.653 6.766 3.257 1.00 94.69 82 SER A CA 1
ATOM 655 C C . SER A 1 82 ? 1.799 6.952 4.771 1.00 94.69 82 SER A C 1
ATOM 657 O O . SER A 1 82 ? 2.898 7.194 5.270 1.00 94.69 82 SER A O 1
ATOM 659 N N . ARG A 1 83 ? 0.688 6.883 5.509 1.00 95.50 83 ARG A N 1
ATOM 660 C CA . ARG A 1 83 ? 0.615 7.031 6.966 1.00 95.50 83 ARG A CA 1
ATOM 661 C C . ARG A 1 83 ? -0.447 6.081 7.520 1.00 95.50 83 ARG A C 1
ATOM 663 O O . ARG A 1 83 ? -1.379 5.757 6.782 1.00 95.50 83 ARG A O 1
ATOM 670 N N . PRO A 1 84 ? -0.352 5.677 8.798 1.00 93.25 84 PRO A N 1
ATOM 671 C CA . PRO A 1 84 ? -1.410 4.915 9.450 1.00 93.25 84 PRO A CA 1
ATOM 672 C C . PRO A 1 84 ? -2.749 5.649 9.346 1.00 93.25 84 PRO A C 1
ATOM 674 O O . PRO A 1 84 ? -2.837 6.820 9.718 1.00 93.25 84 PRO A O 1
ATOM 677 N N . GLN A 1 85 ? -3.766 4.955 8.844 1.00 92.06 85 GLN A N 1
ATOM 678 C CA . GLN A 1 85 ? -5.140 5.443 8.803 1.00 92.06 85 GLN A CA 1
ATOM 679 C C . GLN A 1 85 ? -5.950 4.751 9.890 1.00 92.06 85 GLN A C 1
ATOM 681 O O . GLN A 1 85 ? -5.690 3.593 10.221 1.00 92.06 85 GLN A O 1
ATOM 686 N N . TYR A 1 86 ? -6.923 5.465 10.436 1.00 92.06 86 TYR A N 1
ATOM 687 C CA . TYR A 1 86 ? -7.825 4.949 11.454 1.00 92.06 86 TYR A CA 1
ATOM 688 C C . TYR A 1 86 ? -9.234 4.880 10.881 1.00 92.06 86 TYR A C 1
ATOM 690 O O . TYR A 1 86 ? -9.667 5.811 10.206 1.00 92.06 86 TYR A O 1
ATOM 698 N N . ALA A 1 87 ? -9.917 3.773 11.143 1.00 89.75 87 ALA A N 1
ATOM 699 C CA . ALA A 1 87 ? -11.307 3.583 10.775 1.00 89.75 87 ALA A CA 1
ATOM 700 C C . ALA A 1 87 ? -12.194 4.450 11.672 1.00 89.75 87 ALA A C 1
ATOM 702 O O . ALA A 1 87 ? -11.941 4.580 12.876 1.00 89.75 87 ALA A O 1
ATOM 703 N N . LEU A 1 88 ? -13.248 5.017 11.096 1.00 88.38 88 LEU A N 1
ATOM 704 C CA . LEU A 1 88 ? -14.315 5.645 11.860 1.00 88.38 88 LEU A CA 1
ATOM 705 C C . LEU A 1 88 ? -15.203 4.573 12.515 1.00 88.38 88 LEU A C 1
ATOM 707 O O . LEU A 1 88 ? -15.278 3.439 12.033 1.00 88.38 88 LEU A O 1
ATOM 711 N N . PRO A 1 89 ? -15.915 4.910 13.606 1.00 82.94 89 PRO A N 1
ATOM 712 C CA . PRO A 1 89 ? -16.852 3.986 14.230 1.00 82.94 89 PRO A CA 1
ATOM 713 C C . PRO A 1 89 ? -17.863 3.429 13.216 1.00 82.94 89 PRO A C 1
ATOM 715 O O . PRO A 1 89 ? -18.592 4.185 12.576 1.00 82.94 89 PRO A O 1
ATOM 718 N N . GLY A 1 90 ? -17.913 2.102 13.086 1.00 81.88 90 GLY A N 1
ATOM 719 C CA . GLY A 1 90 ? -18.803 1.399 12.155 1.00 81.88 90 GLY A CA 1
ATOM 720 C C . GLY A 1 90 ? -18.198 1.077 10.783 1.00 81.88 90 GLY A C 1
ATOM 721 O O . GLY A 1 90 ? -18.829 0.356 10.011 1.00 81.88 90 GLY A O 1
ATOM 722 N N . GLU A 1 91 ? -16.987 1.546 10.476 1.00 85.44 91 GLU A N 1
ATOM 723 C CA . GLU A 1 91 ? -16.254 1.124 9.280 1.00 85.44 91 GLU A CA 1
ATOM 724 C C . GLU A 1 91 ? -15.614 -0.260 9.474 1.00 85.44 91 GLU A C 1
ATOM 726 O O . GLU A 1 91 ? -15.186 -0.630 10.570 1.00 85.44 91 GLU A O 1
ATOM 731 N N . ARG A 1 92 ? -15.549 -1.048 8.395 1.00 75.62 92 ARG A N 1
ATOM 732 C CA . ARG A 1 92 ? -14.928 -2.379 8.408 1.00 75.62 92 ARG A CA 1
ATOM 733 C C . ARG A 1 92 ? -13.408 -2.272 8.311 1.00 75.62 92 ARG A C 1
ATOM 735 O O . ARG A 1 92 ? -12.887 -1.556 7.463 1.00 75.62 92 ARG A O 1
ATOM 742 N N . THR A 1 93 ? -12.708 -3.037 9.143 1.00 76.62 93 THR A N 1
ATOM 743 C CA . THR A 1 93 ? -11.235 -3.109 9.195 1.00 76.62 93 THR A CA 1
ATOM 744 C C . THR A 1 93 ? -10.659 -4.362 8.533 1.00 76.62 93 THR A C 1
ATOM 746 O O . THR A 1 93 ? -9.450 -4.574 8.540 1.00 76.62 93 THR A O 1
ATOM 749 N N . GLU A 1 94 ? -11.513 -5.211 7.974 1.00 71.75 94 GLU A N 1
ATOM 750 C CA . GLU A 1 94 ? -11.139 -6.481 7.361 1.00 71.75 94 GLU A CA 1
ATOM 751 C C . GLU A 1 94 ? -10.672 -6.269 5.913 1.00 71.75 94 GLU A C 1
ATOM 753 O O . GLU A 1 94 ? -11.368 -5.660 5.098 1.00 71.75 94 GLU A O 1
ATOM 758 N N . ALA A 1 95 ? -9.458 -6.742 5.611 1.00 62.94 95 ALA A N 1
ATOM 759 C CA . ALA A 1 95 ? -8.957 -6.833 4.244 1.00 62.94 95 ALA A CA 1
ATOM 760 C C . ALA A 1 95 ? -9.679 -7.995 3.540 1.00 62.94 95 ALA A C 1
ATOM 762 O O . ALA A 1 95 ? -9.755 -9.085 4.108 1.00 62.94 95 ALA A O 1
ATOM 763 N N . LEU A 1 96 ? -10.244 -7.732 2.355 1.00 54.28 96 LEU A N 1
ATOM 764 C CA . LEU A 1 96 ? -10.901 -8.737 1.506 1.00 54.28 96 LEU A CA 1
ATOM 765 C C . LEU A 1 96 ? -9.938 -9.847 1.069 1.00 54.28 96 LEU A C 1
ATOM 767 O O . LEU A 1 96 ? -8.755 -9.525 0.809 1.00 54.28 96 LEU A O 1
#

pLDDT: mean 78.16, std 16.06, range [46.88, 98.0]

Radius of gyration: 32.13 Å; chains: 1; bounding box: 65×40×84 Å

Foldseek 3Di:
DPDPVVVVVVVVVVVVPDDDQDPCSVVVCVVVVVVVDDDVVVVVPPAWDWADWDKDKDWDDWDDDPNHRTDHIDIDIDTPDPDTHTDGPPDDRDDD

Organism: Salmonella enterica (NCBI:txid28901)

Sequence (96 aa):
QHRSGSVQQGMQAREALRRPLTETEQHGDWSQAESYSRTQESEISQQFPRLPNPDMVMYVYPHLADGSAPVPGYSTVFPFYSRPQYALPGERTEAL

InterPro domains:
  IPR022262 Lipoprotein, putative [TIGR03751] (3-93)